Protein AF-X0ZI88-F1 (afdb_monomer)

Mean predicted aligned error: 4.47 Å

InterPro domains:
  IPR000999 Ribonuclease III domain [PF14622] (20-104)
  IPR000999 Ribonuclease III domain [PS00517] (44-52)
  IPR000999 Ribonuclease III domain [PS50142] (6-105)
  IPR000999 Ribonuclease III domain [SM00535] (21-105)
  IPR000999 Ribonuclease III domain [cd00593] (21-105)
  IPR036389 Ribonuclease III, endonuclease domain superfamily [G3DSA:1.10.1520.10] (4-105)
  IPR036389 Ribonuclease III, endonuclease domain superfamily [SSF69065] (13-105)

Nearest PDB structures (foldseek):
  7r97-assembly1_B  TM=9.206E-01  e=1.206E-06  Escherichia coli K-12
  5t16-assembly2_I  TM=9.038E-01  e=1.220E-03  Saccharomyces cerevisiae S288C
  3rv1-assembly1_B  TM=7.453E-01  e=1.022E-03  Vanderwaltozyma polyspora DSM 70294
  3rv0-assembly1_A  TM=8.014E-01  e=5.678E-03  Vanderwaltozyma polyspora DSM 70294
  3rv1-assembly1_A  TM=8.301E-01  e=1.026E-02  Vanderwaltozyma polyspora DSM 70294

Structure (mmCIF, N/CA/C/O backbone):
data_AF-X0ZI88-F1
#
_entry.id   AF-X0ZI88-F1
#
loop_
_atom_site.group_PDB
_atom_site.id
_atom_site.type_symbol
_atom_site.label_atom_id
_atom_site.label_alt_id
_atom_site.label_comp_id
_atom_site.label_asym_id
_atom_site.label_entity_id
_atom_site.label_seq_id
_atom_site.pdbx_PDB_ins_code
_atom_site.Cartn_x
_atom_site.Cartn_y
_atom_site.Cartn_z
_atom_site.occupancy
_atom_site.B_iso_or_equiv
_atom_site.auth_seq_id
_atom_site.auth_comp_id
_atom_site.auth_asym_id
_atom_site.auth_atom_id
_atom_site.pdbx_PDB_model_num
ATOM 1 N N . MET A 1 1 ? 13.278 -8.369 -16.626 1.00 64.81 1 MET A N 1
ATOM 2 C CA . MET A 1 1 ? 11.821 -8.602 -16.458 1.00 64.81 1 MET A CA 1
ATOM 3 C C . MET A 1 1 ? 11.051 -7.906 -17.581 1.00 64.81 1 MET A C 1
ATOM 5 O O . MET A 1 1 ? 11.467 -6.826 -17.972 1.00 64.81 1 MET A O 1
ATOM 9 N N . ASN A 1 2 ? 9.992 -8.508 -18.140 1.00 80.12 2 ASN A N 1
ATOM 10 C CA . ASN A 1 2 ? 9.282 -7.967 -19.315 1.00 80.12 2 ASN A CA 1
ATOM 11 C C . ASN A 1 2 ? 8.065 -7.109 -18.901 1.00 80.12 2 ASN A C 1
ATOM 13 O O . ASN A 1 2 ? 7.226 -7.560 -18.124 1.00 80.12 2 ASN A O 1
ATOM 17 N N . THR A 1 3 ? 7.927 -5.907 -19.468 1.00 84.56 3 THR A N 1
ATOM 18 C CA . THR A 1 3 ? 6.761 -5.008 -19.342 1.00 84.56 3 THR A CA 1
ATOM 19 C C . THR A 1 3 ? 5.416 -5.708 -19.561 1.00 84.56 3 THR A C 1
ATOM 21 O O . THR A 1 3 ? 4.421 -5.374 -18.917 1.00 84.56 3 THR A O 1
ATOM 24 N N . GLU A 1 4 ? 5.364 -6.700 -20.447 1.00 89.56 4 GLU A N 1
ATOM 25 C CA . GLU A 1 4 ? 4.151 -7.478 -20.706 1.00 89.56 4 GLU A CA 1
ATOM 26 C C . GLU A 1 4 ? 3.677 -8.270 -19.476 1.00 89.56 4 GLU A C 1
ATOM 28 O O . GLU A 1 4 ? 2.480 -8.307 -19.188 1.00 89.56 4 GLU A O 1
ATOM 33 N N . GLN A 1 5 ? 4.611 -8.822 -18.695 1.00 91.62 5 GLN A N 1
ATOM 34 C CA . GLN A 1 5 ? 4.314 -9.557 -17.464 1.00 91.62 5 GLN A CA 1
ATOM 35 C C . GLN A 1 5 ? 3.677 -8.642 -16.410 1.00 91.62 5 GLN A C 1
ATOM 37 O O . GLN A 1 5 ? 2.675 -9.009 -15.802 1.00 91.62 5 GLN A O 1
ATOM 42 N N . ILE A 1 6 ? 4.211 -7.427 -16.247 1.00 94.56 6 ILE A N 1
ATOM 43 C CA . ILE A 1 6 ? 3.679 -6.401 -15.336 1.00 94.56 6 ILE A CA 1
ATOM 44 C C . ILE A 1 6 ? 2.248 -6.007 -15.725 1.00 94.56 6 ILE A C 1
ATOM 46 O O . ILE A 1 6 ? 1.365 -5.900 -14.874 1.00 94.56 6 ILE A O 1
ATOM 50 N N . ILE A 1 7 ? 2.001 -5.804 -17.021 1.00 93.62 7 ILE A N 1
ATOM 51 C CA . ILE A 1 7 ? 0.675 -5.421 -17.521 1.00 93.62 7 ILE A CA 1
ATOM 52 C C . ILE A 1 7 ? -0.336 -6.550 -17.312 1.00 93.62 7 ILE A C 1
ATOM 54 O O . ILE A 1 7 ? -1.479 -6.276 -16.946 1.00 93.62 7 ILE A O 1
ATOM 58 N N . ASN A 1 8 ? 0.058 -7.801 -17.554 1.00 94.19 8 ASN A N 1
ATOM 59 C CA . ASN A 1 8 ? -0.824 -8.948 -17.355 1.00 94.19 8 ASN A CA 1
ATOM 60 C C . ASN A 1 8 ? -1.140 -9.153 -15.872 1.00 94.19 8 ASN A C 1
ATOM 62 O O . ASN A 1 8 ? -2.315 -9.235 -15.529 1.00 94.19 8 ASN A O 1
ATOM 66 N N . TRP A 1 9 ? -0.137 -9.067 -14.992 1.00 96.12 9 TRP A N 1
ATOM 67 C CA . TRP A 1 9 ? -0.361 -9.071 -13.546 1.00 96.12 9 TRP A CA 1
ATOM 68 C C . TRP A 1 9 ? -1.359 -7.988 -13.117 1.00 96.12 9 TRP A C 1
ATOM 70 O O . TRP A 1 9 ? -2.321 -8.281 -12.414 1.00 96.12 9 TRP A O 1
ATOM 80 N N . ALA A 1 10 ? -1.203 -6.747 -13.591 1.00 96.06 10 ALA A N 1
ATOM 81 C CA . ALA A 1 10 ? -2.130 -5.672 -13.241 1.00 96.06 10 ALA A CA 1
ATOM 82 C C . ALA A 1 10 ? -3.569 -5.966 -13.701 1.00 96.06 10 ALA A C 1
ATOM 84 O O . ALA A 1 10 ? -4.516 -5.681 -12.968 1.00 96.06 10 ALA A O 1
ATOM 85 N N . LYS A 1 11 ? -3.751 -6.577 -14.879 1.00 94.69 11 LYS A N 1
ATOM 86 C CA . LYS A 1 11 ? -5.075 -7.009 -15.355 1.00 94.69 11 LYS A CA 1
ATOM 87 C C . LYS A 1 11 ? -5.670 -8.114 -14.485 1.00 94.69 11 LYS A C 1
ATOM 89 O O . LYS A 1 11 ? -6.864 -8.047 -14.197 1.00 94.69 11 LYS A O 1
ATOM 94 N N . ASP A 1 12 ? -4.864 -9.075 -14.041 1.00 95.56 12 ASP A N 1
ATOM 95 C CA . ASP A 1 12 ? -5.304 -10.151 -13.143 1.00 95.56 12 ASP A CA 1
ATOM 96 C C . ASP A 1 12 ? -5.760 -9.586 -11.787 1.00 95.56 12 ASP A C 1
ATOM 98 O O . ASP A 1 12 ? -6.775 -10.013 -11.236 1.00 95.56 12 ASP A O 1
ATOM 102 N N . GLN A 1 13 ? -5.097 -8.522 -11.316 1.00 95.06 13 GLN A N 1
ATOM 103 C CA . GLN A 1 13 ? -5.517 -7.725 -10.155 1.00 95.06 13 GLN A CA 1
ATOM 104 C C . GLN A 1 13 ? -6.701 -6.780 -10.441 1.00 95.06 13 GLN A C 1
ATOM 106 O O . GLN A 1 13 ? -7.106 -6.005 -9.574 1.00 95.06 13 GLN A O 1
ATOM 111 N N . LYS A 1 14 ? -7.279 -6.819 -11.650 1.00 96.06 14 LYS A N 1
ATOM 112 C CA . LYS A 1 14 ? -8.368 -5.939 -12.120 1.00 96.06 14 LYS A CA 1
ATOM 113 C C . LYS A 1 14 ? -8.016 -4.447 -12.074 1.00 96.06 14 LYS A C 1
ATOM 115 O O . LYS A 1 14 ? -8.898 -3.596 -11.954 1.00 96.06 14 LYS A O 1
ATOM 120 N N . LEU A 1 15 ? -6.734 -4.117 -12.198 1.00 94.81 15 LEU A N 1
ATOM 121 C CA . LEU A 1 15 ? -6.236 -2.749 -12.237 1.00 94.81 15 LEU A CA 1
ATOM 122 C C . LEU A 1 15 ? -6.138 -2.256 -13.682 1.00 94.81 15 LEU A C 1
ATOM 124 O O . LEU A 1 15 ? -5.595 -2.922 -14.564 1.00 94.81 15 LEU A O 1
ATOM 128 N N . VAL A 1 16 ? -6.626 -1.038 -13.917 1.00 92.50 16 VAL A N 1
ATOM 129 C CA . VAL A 1 16 ? -6.554 -0.371 -15.221 1.00 92.50 16 VAL A CA 1
ATOM 130 C C . VAL A 1 16 ? -5.808 0.945 -15.068 1.00 92.50 16 VAL A C 1
ATOM 132 O O . VAL A 1 16 ? -6.267 1.867 -14.396 1.00 92.50 16 VAL A O 1
ATOM 135 N N . PHE A 1 17 ? -4.663 1.051 -15.737 1.00 93.19 17 PHE A N 1
ATOM 136 C CA . PHE A 1 17 ? -3.845 2.258 -15.747 1.00 93.19 17 PH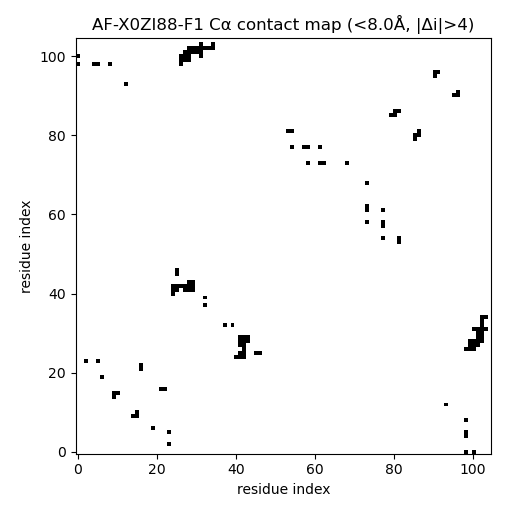E A CA 1
ATOM 137 C C . PHE A 1 17 ? -4.044 3.026 -17.051 1.00 93.19 17 PHE A C 1
ATOM 139 O O . PHE A 1 17 ? -3.844 2.485 -18.137 1.00 93.19 17 PHE A O 1
ATOM 146 N N . LYS A 1 18 ? -4.377 4.320 -16.947 1.00 93.50 18 LYS A N 1
ATOM 147 C CA . LYS A 1 18 ? -4.421 5.226 -18.111 1.00 93.50 18 LYS A CA 1
ATOM 148 C C . LYS A 1 18 ? -3.037 5.421 -18.740 1.00 93.50 18 LYS A C 1
ATOM 150 O O . LYS A 1 18 ? -2.931 5.584 -19.948 1.00 93.50 18 LYS A O 1
ATOM 155 N N . LYS A 1 19 ? -1.999 5.427 -17.901 1.00 94.38 19 LYS A N 1
ATOM 156 C CA . LYS A 1 19 ? -0.588 5.584 -18.267 1.00 94.38 19 LYS A CA 1
ATOM 157 C C . LYS A 1 19 ? 0.194 4.420 -17.670 1.00 94.38 19 LYS A C 1
ATOM 159 O O . LYS A 1 19 ? 0.255 4.298 -16.445 1.00 94.38 19 LYS A O 1
ATOM 164 N N . LYS A 1 20 ? 0.736 3.545 -18.518 1.00 92.31 20 LYS A N 1
ATOM 165 C CA . LYS A 1 20 ? 1.451 2.324 -18.095 1.00 92.31 20 LYS A CA 1
ATOM 166 C C . LYS A 1 20 ? 2.763 2.655 -17.385 1.00 92.31 20 LYS A C 1
ATOM 168 O O . LYS A 1 20 ? 3.209 1.901 -16.532 1.00 92.31 20 LYS A O 1
ATOM 173 N N . GLU A 1 21 ? 3.332 3.812 -17.691 1.00 91.81 21 GLU A N 1
ATOM 174 C CA . GLU A 1 21 ? 4.566 4.336 -17.114 1.00 91.81 21 GLU A CA 1
ATOM 175 C C . GLU A 1 21 ? 4.426 4.538 -15.601 1.00 91.81 21 GLU A C 1
ATOM 177 O O . GLU A 1 21 ? 5.372 4.301 -14.860 1.00 91.81 21 GLU A O 1
ATOM 182 N N . ILE A 1 22 ? 3.226 4.903 -15.125 1.00 93.75 22 ILE A N 1
ATOM 183 C CA . ILE A 1 22 ? 2.943 5.040 -13.688 1.00 93.75 22 ILE A CA 1
ATOM 184 C C . ILE A 1 22 ? 3.018 3.679 -12.991 1.00 93.75 22 ILE A C 1
ATOM 186 O O . ILE A 1 22 ? 3.579 3.589 -11.904 1.00 93.75 22 ILE A O 1
ATOM 190 N N . LEU A 1 23 ? 2.472 2.628 -13.614 1.00 95.06 23 LEU A N 1
ATOM 191 C CA . LEU A 1 23 ? 2.538 1.267 -13.079 1.00 95.06 23 LEU A CA 1
ATOM 192 C C . LEU A 1 23 ? 3.985 0.775 -13.021 1.00 95.06 23 LEU A C 1
ATOM 194 O O . LEU A 1 23 ? 4.401 0.260 -11.991 1.00 95.06 23 LEU A O 1
ATOM 198 N N . ILE A 1 24 ? 4.755 0.967 -14.097 1.00 93.00 24 ILE A N 1
ATOM 199 C CA . ILE A 1 24 ? 6.170 0.579 -14.110 1.00 93.00 24 ILE A CA 1
ATOM 200 C C . ILE A 1 24 ? 6.931 1.330 -13.020 1.00 93.00 24 ILE A C 1
ATOM 202 O O . ILE A 1 24 ? 7.566 0.693 -12.191 1.00 93.00 24 ILE A O 1
ATOM 206 N N . LYS A 1 25 ? 6.788 2.658 -12.945 1.00 93.00 25 LYS A N 1
ATOM 207 C CA . LYS A 1 25 ? 7.423 3.475 -11.905 1.00 93.00 25 LYS A CA 1
ATOM 208 C C . LYS A 1 25 ? 7.072 3.005 -10.491 1.00 93.00 25 LYS A C 1
ATOM 210 O O . LYS A 1 25 ? 7.953 2.934 -9.646 1.00 93.00 25 LYS A O 1
ATOM 215 N N . ALA A 1 26 ? 5.810 2.662 -10.230 1.00 95.12 26 ALA A N 1
ATOM 216 C CA . ALA A 1 26 ? 5.374 2.158 -8.925 1.00 95.12 26 ALA A CA 1
ATOM 217 C C . ALA A 1 26 ? 6.025 0.817 -8.542 1.00 95.12 26 ALA A C 1
ATOM 219 O O . ALA A 1 26 ? 6.145 0.518 -7.356 1.00 95.12 26 ALA A O 1
ATOM 220 N N . LEU A 1 27 ? 6.443 0.023 -9.532 1.00 94.88 27 LEU A N 1
ATOM 221 C CA . LEU A 1 27 ? 7.084 -1.279 -9.349 1.00 94.88 27 LEU A CA 1
ATOM 222 C C . LEU A 1 27 ? 8.617 -1.217 -9.422 1.00 94.88 27 LEU A C 1
ATOM 224 O O . LEU A 1 27 ? 9.264 -2.229 -9.162 1.00 94.88 27 LEU A O 1
ATOM 228 N N . THR A 1 28 ? 9.206 -0.063 -9.748 1.00 92.62 28 THR A N 1
ATOM 229 C CA . THR A 1 28 ? 10.661 0.125 -9.813 1.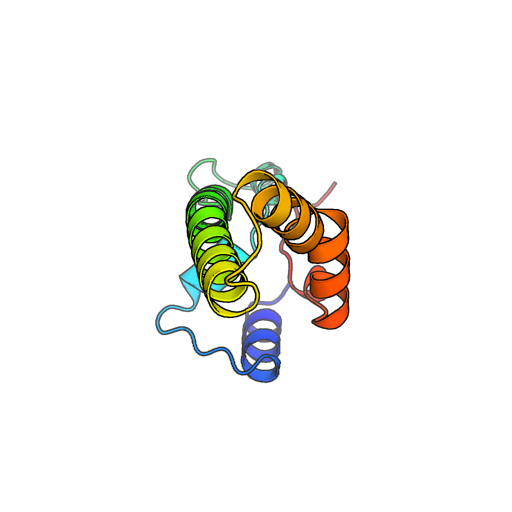00 92.62 28 THR A CA 1
ATOM 230 C C . THR A 1 28 ? 11.227 0.524 -8.461 1.00 92.62 28 THR A C 1
ATOM 232 O O . THR A 1 28 ? 11.070 1.662 -8.016 1.00 92.62 28 THR A O 1
ATOM 235 N N . HIS A 1 29 ? 11.931 -0.406 -7.821 1.00 92.38 29 HIS A N 1
ATOM 236 C CA . HIS A 1 29 ? 12.636 -0.149 -6.574 1.00 92.38 29 HIS A CA 1
ATOM 237 C C . HIS A 1 29 ? 13.934 0.627 -6.822 1.00 92.38 29 HIS A C 1
ATOM 239 O O . HIS A 1 29 ? 14.611 0.437 -7.833 1.00 92.38 29 HIS A O 1
ATOM 245 N N . ARG A 1 30 ? 14.346 1.440 -5.847 1.00 88.81 30 ARG A N 1
ATOM 246 C CA . ARG A 1 30 ? 15.576 2.244 -5.913 1.00 88.81 30 ARG A CA 1
ATOM 247 C C . ARG A 1 30 ? 16.867 1.461 -6.150 1.00 88.81 30 ARG A C 1
ATOM 249 O O . ARG A 1 30 ? 17.814 2.023 -6.680 1.00 88.81 30 ARG A O 1
ATOM 256 N N . SER A 1 31 ? 16.914 0.173 -5.804 1.00 88.38 31 SER A N 1
ATOM 257 C CA . SER A 1 31 ? 18.079 -0.680 -6.101 1.00 88.38 31 SER A CA 1
ATOM 258 C C . SER A 1 31 ? 18.343 -0.813 -7.601 1.00 88.38 31 SER A C 1
ATOM 260 O O . SER A 1 31 ? 19.475 -1.053 -7.986 1.00 88.38 31 SER A O 1
ATOM 262 N N . TYR A 1 32 ? 17.318 -0.646 -8.444 1.00 85.38 32 TYR A N 1
ATOM 263 C CA . TYR A 1 32 ? 17.461 -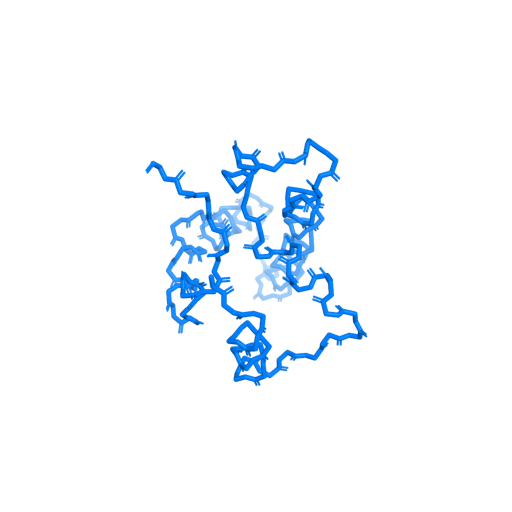0.700 -9.901 1.00 85.38 32 TYR A CA 1
ATOM 264 C C . TYR A 1 32 ? 18.293 0.463 -10.464 1.00 85.38 32 TYR A C 1
ATOM 266 O O . TYR A 1 32 ? 18.815 0.375 -11.568 1.00 85.38 32 TYR A O 1
ATOM 274 N N . LEU A 1 33 ? 18.457 1.546 -9.695 1.00 76.06 33 LEU A N 1
ATOM 275 C CA . LEU A 1 33 ? 19.274 2.693 -10.091 1.00 76.06 33 LEU A CA 1
ATOM 276 C C . LEU A 1 33 ? 20.777 2.426 -10.034 1.00 76.06 33 LEU A C 1
ATOM 278 O O . LEU A 1 33 ? 21.537 3.235 -10.551 1.00 76.06 33 LEU A O 1
ATOM 282 N N . HIS A 1 34 ? 21.228 1.326 -9.419 1.00 63.56 34 HIS A N 1
ATOM 283 C CA . HIS A 1 34 ? 22.657 1.010 -9.417 1.00 63.56 34 HIS A CA 1
ATOM 284 C C . HIS A 1 34 ? 23.195 0.758 -10.840 1.00 63.56 34 HIS A C 1
ATOM 286 O O . HIS A 1 34 ? 24.375 0.982 -11.093 1.00 63.56 34 HIS A O 1
ATOM 292 N N . ASP A 1 35 ? 22.304 0.401 -11.774 1.00 55.53 35 ASP A N 1
ATOM 293 C CA . ASP A 1 35 ? 22.628 0.023 -13.150 1.00 55.53 35 ASP A CA 1
ATOM 294 C C . ASP A 1 35 ? 22.281 1.108 -14.205 1.00 55.53 35 ASP A C 1
ATOM 296 O O . ASP A 1 35 ? 22.476 0.875 -15.401 1.00 55.53 35 ASP A O 1
ATOM 300 N N . ILE A 1 36 ? 21.727 2.278 -13.822 1.00 62.06 36 ILE A N 1
ATOM 301 C CA . ILE A 1 36 ? 21.122 3.264 -14.760 1.00 62.06 36 ILE A CA 1
ATOM 302 C C . ILE A 1 36 ? 21.329 4.726 -14.301 1.00 62.06 36 ILE A C 1
ATOM 304 O O . ILE A 1 36 ? 21.621 4.996 -13.144 1.00 62.06 36 ILE A O 1
ATOM 308 N N . ASP A 1 37 ? 21.146 5.675 -15.228 1.00 66.12 37 ASP A N 1
ATOM 309 C CA . ASP A 1 37 ? 21.048 7.131 -15.018 1.00 66.12 37 ASP A CA 1
ATOM 310 C C . ASP A 1 37 ? 20.255 7.520 -13.749 1.00 66.12 37 ASP A C 1
ATOM 312 O O . ASP A 1 37 ? 19.098 7.114 -13.580 1.00 66.12 37 ASP A O 1
ATOM 316 N N . GLU A 1 38 ? 20.859 8.373 -12.910 1.00 62.97 38 GLU A N 1
ATOM 317 C CA . GLU A 1 38 ? 20.288 8.952 -11.681 1.00 62.97 38 GLU A CA 1
ATOM 318 C C . GLU A 1 38 ? 18.957 9.688 -11.917 1.00 62.97 38 GLU A C 1
ATOM 320 O O . GLU A 1 38 ? 18.176 9.878 -10.985 1.00 62.97 38 GLU A O 1
ATOM 325 N N . ASN A 1 39 ? 18.661 10.076 -13.162 1.00 66.81 39 ASN A N 1
ATOM 326 C CA . ASN A 1 39 ? 17.390 10.701 -13.533 1.00 66.81 39 ASN A CA 1
ATOM 327 C C . ASN A 1 39 ? 16.212 9.714 -13.652 1.00 66.81 39 ASN A C 1
ATOM 329 O O . ASN A 1 39 ? 15.075 10.140 -13.882 1.00 66.81 39 ASN A O 1
ATOM 333 N N . THR A 1 40 ? 16.447 8.405 -13.519 1.00 69.88 40 THR A N 1
ATOM 334 C CA . THR A 1 40 ? 15.377 7.401 -13.561 1.00 69.88 40 THR A CA 1
ATOM 335 C C . THR A 1 40 ? 14.510 7.517 -12.307 1.00 69.88 40 THR A C 1
ATOM 337 O O . THR A 1 40 ? 14.963 7.309 -11.185 1.00 69.88 40 THR A O 1
ATOM 340 N N . GLU A 1 41 ? 13.227 7.845 -12.475 1.00 77.94 41 GLU A N 1
ATOM 341 C CA . GLU A 1 41 ? 12.332 7.978 -11.327 1.00 77.94 41 GLU A CA 1
ATOM 342 C C . GLU A 1 41 ? 11.926 6.604 -10.759 1.00 77.94 41 GLU A C 1
ATOM 344 O O . GLU A 1 41 ? 11.367 5.762 -11.463 1.00 77.94 41 GLU A O 1
ATOM 349 N N . THR A 1 42 ? 12.142 6.413 -9.459 1.00 90.12 42 THR A N 1
ATOM 350 C CA . THR A 1 42 ? 11.769 5.214 -8.690 1.00 90.12 42 THR A CA 1
ATOM 351 C C . THR A 1 42 ? 10.353 5.323 -8.126 1.00 90.12 42 THR A C 1
ATOM 353 O O . THR A 1 42 ? 9.651 6.337 -8.274 1.00 90.12 42 THR A O 1
ATOM 356 N N . ASN A 1 43 ? 9.930 4.272 -7.431 1.00 95.00 43 ASN A N 1
ATOM 357 C CA . ASN A 1 43 ? 8.677 4.243 -6.697 1.00 95.00 43 ASN A CA 1
ATOM 358 C C . ASN A 1 43 ? 8.623 5.223 -5.507 1.00 95.00 43 ASN A C 1
ATOM 360 O O . ASN A 1 43 ? 7.518 5.551 -5.094 1.00 95.00 43 ASN A O 1
ATOM 364 N N . GLU A 1 44 ? 9.741 5.763 -5.005 1.00 93.56 44 GLU A N 1
ATOM 365 C CA . GLU A 1 44 ? 9.813 6.512 -3.730 1.00 93.56 44 GLU A CA 1
ATOM 366 C C . GLU A 1 44 ? 8.824 7.694 -3.643 1.00 93.56 44 GLU A C 1
ATOM 368 O O . GLU A 1 44 ? 8.147 7.898 -2.635 1.00 93.56 44 GLU A O 1
ATOM 373 N N . ARG A 1 45 ? 8.656 8.471 -4.725 1.00 94.69 45 ARG A N 1
ATOM 374 C CA . ARG A 1 45 ? 7.670 9.575 -4.743 1.00 94.69 45 ARG A CA 1
ATOM 375 C C . ARG A 1 45 ? 6.222 9.081 -4.756 1.00 94.69 45 ARG A C 1
ATOM 377 O O . ARG A 1 45 ? 5.339 9.759 -4.231 1.00 94.69 45 ARG A O 1
ATOM 384 N N . LEU A 1 46 ? 5.967 7.948 -5.413 1.00 96.19 46 LEU A N 1
ATOM 385 C CA . LEU A 1 46 ? 4.642 7.327 -5.448 1.00 96.19 46 LEU A CA 1
ATOM 386 C C . LEU A 1 46 ? 4.325 6.633 -4.124 1.00 96.19 46 LEU A C 1
ATOM 388 O O . LEU A 1 46 ? 3.179 6.692 -3.698 1.00 96.19 46 LEU A O 1
ATOM 392 N N . GLU A 1 47 ? 5.321 6.044 -3.467 1.00 96.31 47 GLU A N 1
ATOM 393 C CA . GLU A 1 47 ? 5.236 5.478 -2.120 1.00 96.31 47 GLU A CA 1
ATOM 394 C C . GLU A 1 47 ? 4.838 6.557 -1.111 1.00 96.31 47 GLU A C 1
ATOM 396 O O . GLU A 1 47 ? 3.815 6.420 -0.447 1.00 96.31 47 GLU A O 1
ATOM 401 N N . PHE A 1 48 ? 5.534 7.699 -1.103 1.00 96.12 48 PHE A N 1
ATOM 402 C CA . PHE A 1 48 ? 5.193 8.831 -0.234 1.00 96.12 48 PHE A CA 1
ATOM 403 C C . PHE A 1 48 ? 3.729 9.293 -0.384 1.00 96.12 48 PHE A C 1
ATOM 405 O O . PHE A 1 48 ? 3.032 9.565 0.599 1.00 96.12 48 PHE A O 1
ATOM 412 N N . LEU A 1 49 ? 3.231 9.364 -1.624 1.00 97.38 49 LEU A N 1
ATOM 413 C CA . LEU A 1 49 ? 1.824 9.671 -1.894 1.00 97.38 49 LEU A CA 1
ATOM 414 C C . LEU A 1 49 ? 0.896 8.523 -1.457 1.00 97.38 49 LEU A C 1
ATOM 416 O O . LEU A 1 49 ? -0.151 8.764 -0.850 1.00 97.38 49 LEU A O 1
ATOM 420 N N . GLY A 1 50 ? 1.271 7.286 -1.778 1.00 97.00 50 GLY A N 1
ATOM 421 C CA . GLY A 1 50 ? 0.517 6.067 -1.505 1.00 97.00 50 GLY A CA 1
ATOM 422 C C . G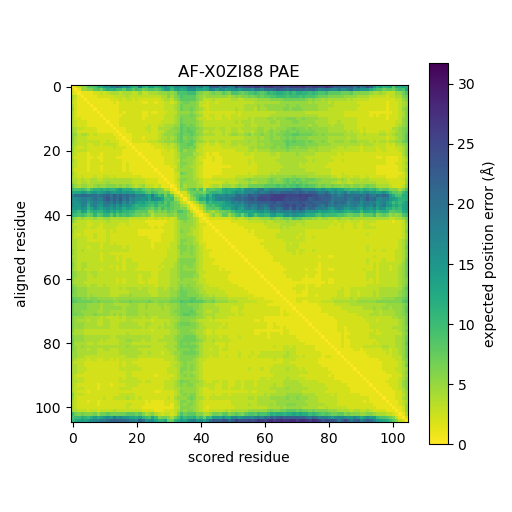LY A 1 50 ? 0.280 5.841 -0.016 1.00 97.00 50 GLY A C 1
ATOM 423 O O . GLY A 1 50 ? -0.842 5.514 0.368 1.00 97.00 50 GLY A O 1
ATOM 424 N N . ASP A 1 51 ? 1.268 6.128 0.827 1.00 96.25 51 ASP A N 1
ATOM 425 C CA . ASP A 1 51 ? 1.165 6.026 2.286 1.00 96.25 51 ASP A CA 1
ATOM 426 C C . ASP A 1 51 ? 0.084 6.939 2.864 1.00 96.25 51 ASP A C 1
ATOM 428 O O . ASP A 1 51 ? -0.674 6.554 3.765 1.00 96.25 51 ASP A O 1
ATOM 432 N N . SER A 1 52 ? -0.034 8.148 2.313 1.00 96.94 52 SER A N 1
ATOM 433 C CA . SER A 1 52 ? -1.072 9.102 2.707 1.00 96.94 52 SER A CA 1
ATOM 434 C C . SER A 1 52 ? -2.460 8.632 2.260 1.00 96.94 52 SER A C 1
ATOM 436 O O . SER A 1 52 ? -3.416 8.699 3.037 1.00 96.94 52 SER A O 1
ATOM 438 N N . VAL A 1 53 ? -2.577 8.094 1.041 1.00 97.69 53 VAL A N 1
ATOM 439 C CA . VAL A 1 53 ? -3.835 7.539 0.506 1.00 97.69 53 VAL A CA 1
ATOM 440 C C . VAL A 1 53 ? -4.287 6.310 1.300 1.00 97.69 53 VAL A C 1
ATOM 442 O O . VAL A 1 53 ? -5.453 6.227 1.701 1.00 97.69 53 VAL A O 1
ATOM 445 N N . LEU A 1 54 ? -3.374 5.376 1.573 1.00 96.69 54 LEU A N 1
ATOM 446 C CA . LEU A 1 54 ? -3.638 4.185 2.377 1.00 96.69 54 LEU A CA 1
ATOM 447 C C . LEU A 1 54 ? -4.044 4.582 3.799 1.00 96.69 54 LEU A C 1
ATOM 449 O O . LEU A 1 54 ? -5.059 4.105 4.310 1.00 96.69 54 LEU A O 1
ATOM 453 N N . SER A 1 55 ? -3.310 5.517 4.410 1.00 95.62 55 SER A N 1
ATOM 454 C CA . SER A 1 55 ? -3.628 6.047 5.737 1.00 95.62 55 SER A CA 1
ATOM 455 C C . SER A 1 55 ? -5.031 6.635 5.800 1.00 95.62 55 SER A C 1
ATOM 457 O O . SER A 1 55 ? -5.791 6.271 6.697 1.00 95.62 55 SER A O 1
ATOM 459 N N . LEU A 1 56 ? -5.391 7.516 4.862 1.00 97.19 56 LEU A N 1
ATOM 460 C CA . LEU A 1 56 ? -6.716 8.133 4.825 1.00 97.19 56 LEU A CA 1
ATOM 461 C C . LEU A 1 56 ? -7.810 7.077 4.658 1.00 97.19 56 LEU A C 1
ATOM 463 O O . LEU A 1 56 ? -8.819 7.129 5.359 1.00 97.19 56 LEU A O 1
ATOM 467 N N . THR A 1 57 ? -7.601 6.107 3.769 1.00 97.75 57 THR A N 1
ATOM 468 C CA . THR A 1 57 ? -8.571 5.038 3.497 1.00 97.75 57 THR A CA 1
ATOM 469 C C . THR A 1 57 ? -8.835 4.203 4.751 1.00 97.75 57 THR A C 1
ATOM 471 O O . THR A 1 57 ? -9.989 4.018 5.144 1.00 97.75 57 THR A O 1
ATOM 474 N N . ILE A 1 58 ? -7.773 3.754 5.427 1.00 97.19 58 ILE A N 1
ATOM 475 C CA . ILE A 1 58 ? -7.881 2.946 6.647 1.00 97.19 58 ILE A CA 1
ATOM 476 C C . ILE A 1 58 ? -8.493 3.754 7.789 1.00 97.19 58 ILE A C 1
ATOM 478 O O . ILE A 1 58 ? -9.418 3.273 8.436 1.00 97.19 58 ILE A O 1
ATOM 482 N N . ILE A 1 59 ? -8.042 4.989 8.022 1.00 96.81 59 ILE A N 1
ATOM 483 C CA . ILE A 1 59 ? -8.604 5.845 9.076 1.00 96.81 59 ILE A CA 1
ATOM 484 C C . ILE A 1 59 ? -10.094 6.103 8.827 1.00 96.81 59 ILE A C 1
ATOM 486 O O . ILE A 1 59 ? -10.892 5.950 9.748 1.00 96.81 59 ILE A O 1
ATOM 490 N N . SER A 1 60 ? -10.484 6.428 7.590 1.00 97.75 60 SER A N 1
ATOM 491 C CA . SER A 1 60 ? -11.889 6.670 7.231 1.00 97.75 60 SER A CA 1
ATOM 492 C C . SER A 1 60 ? -12.760 5.441 7.493 1.00 97.75 60 SER A C 1
ATOM 494 O O . SER A 1 60 ? -13.859 5.567 8.034 1.00 97.75 60 SER A O 1
ATOM 496 N N . TYR A 1 61 ? -12.257 4.248 7.158 1.00 98.12 61 TYR A N 1
ATOM 497 C CA . TYR A 1 61 ? -12.936 2.992 7.464 1.00 98.12 61 TYR A CA 1
ATOM 498 C C . TYR A 1 61 ? -13.048 2.761 8.975 1.00 98.12 61 TYR A C 1
ATOM 500 O O . TYR A 1 61 ? -14.136 2.476 9.470 1.00 98.12 61 TYR A O 1
ATOM 508 N N . L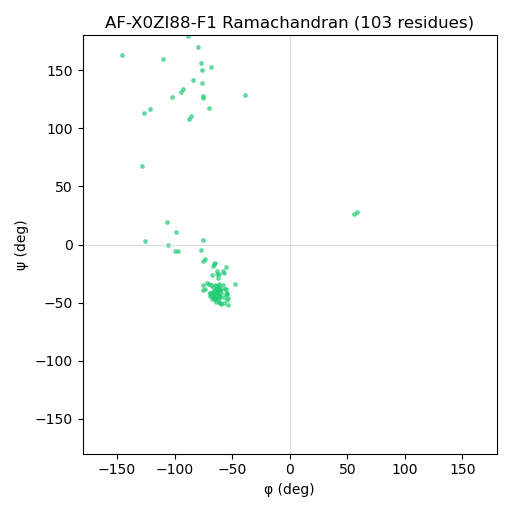EU A 1 62 ? -11.950 2.906 9.723 1.00 98.19 62 LEU A N 1
ATOM 509 C CA . LEU A 1 62 ? -11.922 2.664 11.166 1.00 98.19 62 LEU A CA 1
ATOM 510 C C . LEU A 1 62 ? -12.837 3.626 11.933 1.00 98.19 62 LEU A C 1
ATOM 512 O O . LEU A 1 62 ? -13.548 3.181 12.832 1.00 98.19 62 LEU A O 1
ATOM 516 N N . TYR A 1 63 ? -12.862 4.903 11.544 1.00 97.44 63 TYR A N 1
ATOM 517 C CA . TYR A 1 63 ? -13.735 5.924 12.126 1.00 97.44 63 TYR A CA 1
ATOM 518 C C . TYR A 1 63 ? -15.216 5.531 12.026 1.00 97.44 63 TYR A C 1
ATOM 520 O O . TYR A 1 63 ? -15.952 5.613 13.005 1.00 97.44 63 TYR A O 1
ATOM 528 N N . GLN A 1 64 ? -15.646 5.037 10.860 1.00 98.06 64 GLN A N 1
ATOM 529 C CA . GLN A 1 64 ? -17.028 4.591 10.649 1.00 98.06 64 GLN A CA 1
ATOM 530 C C . GLN A 1 64 ? -17.316 3.238 11.312 1.00 98.06 64 GLN A C 1
ATOM 532 O O . GLN A 1 64 ? -18.393 3.026 11.866 1.00 98.06 64 GLN A O 1
ATOM 537 N N . LYS A 1 65 ? -16.358 2.307 11.254 1.00 98.31 65 LYS A N 1
ATOM 538 C C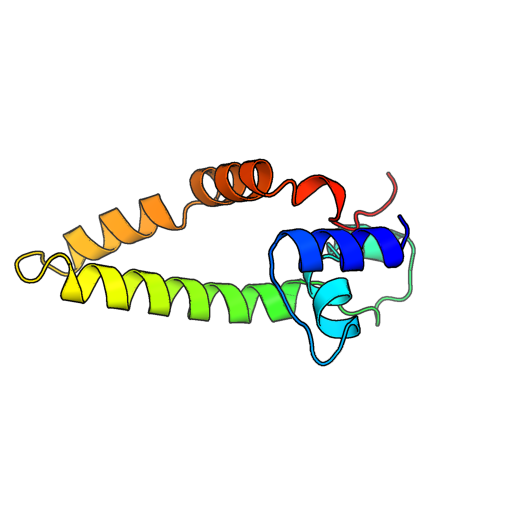A . LYS A 1 65 ? -16.494 0.940 11.776 1.00 98.31 65 LYS A CA 1
ATOM 539 C C . LYS A 1 65 ? -16.568 0.905 13.304 1.00 98.31 65 LYS A C 1
ATOM 541 O O . LYS A 1 65 ? -17.249 0.044 13.856 1.00 98.31 65 LYS A O 1
ATOM 546 N N . PHE A 1 66 ? -15.852 1.804 13.977 1.00 98.00 66 PHE A N 1
ATOM 547 C CA . PHE A 1 66 ? -15.678 1.800 15.428 1.00 98.00 66 PHE A CA 1
ATOM 548 C C . PHE A 1 66 ? -16.026 3.163 16.051 1.00 98.00 66 PHE A C 1
ATOM 550 O O . PHE A 1 66 ? -15.146 3.824 16.603 1.00 98.00 66 PHE A O 1
ATOM 557 N N . PRO A 1 67 ? -17.308 3.574 16.034 1.00 97.25 67 PRO A N 1
ATOM 558 C CA . PRO A 1 67 ? -17.726 4.918 16.449 1.00 97.25 67 PRO A CA 1
ATOM 559 C C . PRO A 1 67 ? -17.498 5.223 17.939 1.00 97.25 67 PRO A C 1
ATOM 561 O O . PRO A 1 67 ? -17.554 6.379 18.344 1.00 97.25 67 PRO A O 1
ATOM 564 N N . THR A 1 68 ? -17.260 4.205 18.771 1.00 98.06 68 THR A N 1
ATOM 565 C CA . THR A 1 68 ? -17.059 4.354 20.221 1.00 98.06 68 THR A CA 1
ATOM 566 C C . THR A 1 68 ? -15.590 4.331 20.643 1.00 98.06 68 THR A C 1
ATOM 568 O O . THR A 1 68 ? -15.308 4.483 21.829 1.00 98.06 68 THR A O 1
ATOM 571 N N . LYS A 1 69 ? -14.655 4.075 19.718 1.00 97.94 69 LYS A N 1
ATOM 572 C CA . LYS A 1 69 ? -13.221 4.010 20.025 1.00 97.94 69 LYS A CA 1
ATOM 573 C C . LYS A 1 69 ? -12.603 5.399 20.016 1.00 97.94 69 LYS A C 1
ATOM 575 O O . LYS A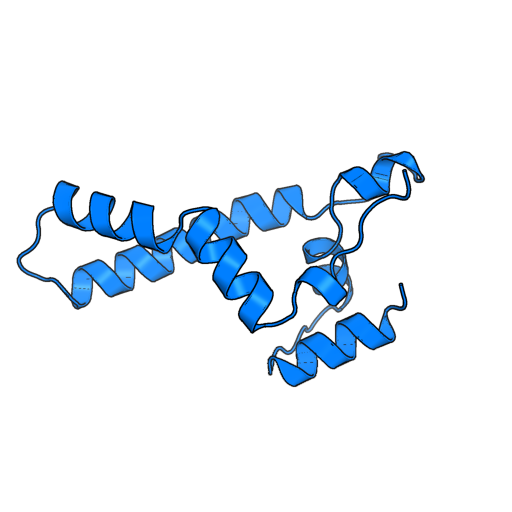 1 69 ? -12.926 6.219 19.161 1.00 97.94 69 LYS A O 1
ATOM 580 N N . ASN A 1 70 ? -11.685 5.644 20.944 1.00 98.06 70 ASN A N 1
ATOM 581 C CA . ASN A 1 70 ? -10.926 6.892 20.960 1.00 98.06 70 ASN A CA 1
ATOM 582 C C . ASN A 1 70 ? -9.774 6.878 19.936 1.00 98.06 70 ASN A C 1
ATOM 584 O O . ASN A 1 70 ? -9.426 5.841 19.370 1.00 98.06 70 ASN A O 1
ATOM 588 N N . GLU A 1 71 ? -9.155 8.041 19.727 1.00 97.12 71 GLU A N 1
ATOM 589 C CA . GLU A 1 71 ? -8.047 8.221 18.781 1.00 97.12 71 GLU A CA 1
ATOM 590 C C . GLU A 1 71 ? -6.895 7.230 19.006 1.00 97.12 71 GLU A C 1
ATOM 592 O O . GLU A 1 71 ? -6.430 6.611 18.052 1.00 97.12 71 GLU A O 1
ATOM 597 N N . GLY A 1 72 ? -6.463 7.024 20.254 1.00 97.94 72 GLY A N 1
ATOM 598 C CA . GLY A 1 72 ? -5.347 6.131 20.576 1.00 97.94 72 GLY A CA 1
ATOM 599 C C . GLY A 1 72 ? -5.640 4.667 20.239 1.00 97.94 72 GLY A C 1
ATOM 600 O O . GLY A 1 72 ? -4.781 3.956 19.714 1.00 97.94 72 GLY A O 1
ATOM 601 N N . GLU A 1 73 ? -6.870 4.211 20.478 1.00 98.25 73 GLU A N 1
ATOM 602 C CA . GLU A 1 73 ? -7.308 2.875 20.069 1.00 98.25 73 GLU A CA 1
ATOM 603 C C . GLU A 1 73 ? -7.339 2.726 18.544 1.00 98.25 73 GLU A C 1
ATOM 605 O O . GLU A 1 73 ? -6.861 1.720 18.015 1.00 98.25 73 GLU A O 1
ATOM 610 N N . LEU A 1 74 ? -7.883 3.719 17.833 1.00 98.12 74 LEU A N 1
ATOM 611 C CA . LEU A 1 74 ? -7.932 3.721 16.369 1.00 98.12 74 LEU A CA 1
ATOM 612 C C . LEU A 1 74 ? -6.521 3.757 15.770 1.00 98.12 74 LEU A C 1
ATOM 614 O O . LEU A 1 74 ? -6.243 3.017 14.826 1.00 98.12 74 LEU A O 1
ATOM 618 N N . ALA A 1 75 ? -5.612 4.543 16.351 1.00 97.19 75 ALA A N 1
ATOM 619 C CA . ALA A 1 75 ? -4.213 4.623 15.949 1.00 97.19 75 ALA A CA 1
ATOM 620 C C . ALA A 1 75 ? -3.490 3.280 16.126 1.00 97.19 75 ALA A C 1
ATOM 622 O O . ALA A 1 75 ? -2.781 2.852 15.217 1.00 97.19 75 ALA A O 1
ATOM 623 N N . LYS A 1 76 ? -3.727 2.570 17.239 1.00 97.81 76 LYS A N 1
ATOM 624 C CA . LYS A 1 76 ? -3.170 1.227 17.479 1.00 97.81 76 LYS A CA 1
ATOM 625 C C . LYS A 1 76 ? -3.691 0.188 16.483 1.00 97.81 76 LYS A C 1
ATOM 627 O O . LYS A 1 76 ? -2.949 -0.688 16.047 1.00 97.81 76 LYS A O 1
ATOM 632 N N . ILE A 1 77 ? -4.971 0.260 16.114 1.00 97.56 77 ILE A N 1
ATOM 633 C CA . ILE A 1 77 ? -5.528 -0.626 15.081 1.00 97.56 77 ILE A CA 1
ATOM 634 C C . ILE A 1 77 ? -4.912 -0.283 13.722 1.00 97.56 77 ILE A C 1
ATOM 636 O O . ILE A 1 77 ? -4.445 -1.181 13.023 1.00 97.56 77 ILE A O 1
ATOM 640 N N . LYS A 1 78 ? -4.855 1.009 13.369 1.00 96.88 78 LYS A N 1
ATOM 641 C CA . LYS A 1 78 ? -4.234 1.490 12.131 1.00 96.88 78 LYS A CA 1
ATOM 642 C C . LYS A 1 78 ? -2.801 0.978 12.012 1.00 96.88 78 LYS A C 1
ATOM 644 O O . LYS A 1 78 ? -2.485 0.385 10.989 1.00 96.88 78 LYS A O 1
ATOM 649 N N . SER A 1 79 ? -1.962 1.165 13.036 1.00 96.31 79 SER A N 1
ATOM 650 C CA . SER A 1 79 ? -0.542 0.788 12.987 1.00 96.31 79 SER A CA 1
ATOM 651 C C . SER A 1 79 ? -0.334 -0.694 12.689 1.00 96.31 79 SER A C 1
ATOM 653 O O . SER A 1 79 ? 0.598 -1.040 11.976 1.00 96.31 79 SER A O 1
ATOM 655 N N . ASN A 1 80 ? -1.218 -1.563 13.185 1.00 95.94 80 ASN A N 1
ATOM 656 C CA . ASN A 1 80 ? -1.159 -2.994 12.893 1.00 95.94 80 ASN A CA 1
ATOM 657 C C . ASN A 1 80 ? -1.614 -3.316 11.460 1.00 95.94 80 ASN A C 1
ATOM 659 O O . ASN A 1 80 ? -1.038 -4.188 10.816 1.00 95.94 80 ASN A O 1
ATOM 663 N N . LEU A 1 81 ? -2.638 -2.621 10.953 1.00 95.19 81 LEU A N 1
ATOM 664 C CA . LEU A 1 81 ? -3.175 -2.845 9.606 1.00 95.19 81 LEU A CA 1
ATOM 665 C C . LEU A 1 81 ? -2.240 -2.358 8.493 1.00 95.19 81 LEU A C 1
ATOM 667 O O . LEU A 1 81 ? -2.227 -2.954 7.422 1.00 95.19 81 LEU A O 1
ATOM 671 N N . VAL A 1 82 ? -1.480 -1.286 8.732 1.00 95.69 82 VAL A N 1
ATOM 672 C CA . VAL A 1 82 ? -0.538 -0.713 7.750 1.00 95.69 82 VAL A CA 1
ATOM 673 C C . VAL A 1 82 ? 0.924 -1.001 8.097 1.00 95.69 82 VAL A C 1
ATOM 675 O O . VAL A 1 82 ? 1.819 -0.303 7.630 1.00 95.69 82 VAL A O 1
ATOM 678 N N . SER A 1 83 ? 1.185 -2.005 8.939 1.00 96.69 83 SER A N 1
ATOM 679 C CA . SER A 1 83 ? 2.553 -2.410 9.262 1.00 96.69 83 SER A CA 1
ATOM 680 C C . SER A 1 83 ? 3.239 -3.046 8.051 1.00 96.69 83 SER A C 1
ATOM 682 O O . SER A 1 83 ? 2.588 -3.668 7.209 1.00 96.69 83 SER A O 1
ATOM 684 N N . GLY A 1 84 ? 4.570 -2.948 7.999 1.00 96.12 84 GLY A N 1
ATOM 685 C CA . GLY A 1 84 ? 5.368 -3.594 6.954 1.00 96.12 84 GLY A CA 1
ATOM 686 C C . GLY A 1 84 ? 5.115 -5.101 6.860 1.00 96.12 84 GLY A C 1
ATOM 687 O O . GLY A 1 84 ? 5.002 -5.622 5.757 1.00 96.12 84 GLY A O 1
ATOM 688 N N . ASP A 1 85 ? 4.928 -5.789 7.990 1.00 97.38 85 ASP A N 1
ATOM 689 C CA . ASP A 1 85 ? 4.620 -7.225 8.013 1.00 97.38 85 ASP A CA 1
ATOM 690 C C . ASP A 1 85 ? 3.261 -7.536 7.372 1.00 97.38 85 ASP A C 1
ATOM 692 O O . ASP A 1 85 ? 3.161 -8.428 6.527 1.00 97.38 85 ASP A O 1
ATOM 696 N N . THR A 1 86 ? 2.220 -6.774 7.726 1.00 96.81 86 THR A N 1
ATOM 697 C CA . THR A 1 86 ? 0.877 -6.942 7.152 1.00 96.81 86 THR A CA 1
ATOM 698 C C . THR A 1 86 ? 0.889 -6.640 5.656 1.00 96.81 86 THR A C 1
ATOM 700 O O . THR A 1 86 ? 0.373 -7.426 4.861 1.00 96.81 86 THR A O 1
ATOM 703 N N . LEU A 1 87 ? 1.517 -5.533 5.248 1.00 97.00 87 LEU A N 1
ATOM 704 C CA . LEU A 1 87 ? 1.613 -5.144 3.841 1.00 97.00 87 LEU A CA 1
ATOM 705 C C . LEU A 1 87 ? 2.470 -6.124 3.030 1.00 97.00 87 LEU A C 1
ATOM 707 O O . LEU A 1 87 ? 2.122 -6.440 1.896 1.00 97.00 87 LEU A O 1
ATOM 711 N N . SER A 1 88 ? 3.538 -6.665 3.617 1.00 97.31 88 SER A N 1
ATOM 712 C CA . SER A 1 88 ? 4.368 -7.707 3.006 1.00 97.31 88 SER A CA 1
ATOM 713 C C . SER A 1 88 ? 3.582 -8.997 2.789 1.00 97.31 88 SER A C 1
ATOM 715 O O . SER A 1 88 ? 3.698 -9.621 1.733 1.00 97.31 88 SER A O 1
ATOM 717 N N . GLN A 1 89 ? 2.737 -9.390 3.744 1.00 97.69 89 GLN A N 1
ATOM 718 C CA . GLN A 1 89 ? 1.872 -10.551 3.563 1.00 97.69 89 GLN A CA 1
ATOM 719 C C . GLN A 1 89 ? 0.847 -10.320 2.444 1.00 97.69 89 GLN A C 1
ATOM 721 O O . GLN A 1 89 ? 0.745 -11.150 1.546 1.00 97.69 89 GLN A O 1
ATOM 726 N N . LEU A 1 90 ? 0.178 -9.163 2.424 1.00 96.62 90 LEU A N 1
ATOM 727 C CA . LEU A 1 90 ? -0.752 -8.808 1.344 1.00 96.62 90 LEU A CA 1
ATOM 728 C C . LEU A 1 90 ? -0.061 -8.761 -0.026 1.00 96.62 90 LEU A C 1
ATOM 730 O O . LEU A 1 90 ? -0.625 -9.210 -1.021 1.00 96.62 90 LEU A O 1
ATOM 734 N N . ALA A 1 91 ? 1.176 -8.263 -0.083 1.00 96.69 91 ALA A N 1
ATOM 735 C CA . ALA A 1 91 ? 1.982 -8.253 -1.298 1.00 96.69 91 ALA A CA 1
ATOM 736 C C . ALA A 1 91 ? 2.266 -9.673 -1.820 1.00 96.69 91 ALA A C 1
ATOM 738 O O . ALA A 1 91 ? 2.278 -9.882 -3.033 1.00 96.69 91 ALA A O 1
ATOM 739 N N . LYS A 1 92 ? 2.465 -10.658 -0.932 1.00 97.12 92 LYS A N 1
ATOM 740 C CA . LYS A 1 92 ? 2.611 -12.074 -1.315 1.00 97.12 92 LYS A CA 1
ATOM 741 C C . LYS A 1 92 ? 1.301 -12.654 -1.833 1.00 97.12 92 LYS A C 1
ATOM 743 O O . LYS A 1 92 ? 1.324 -13.357 -2.835 1.00 97.12 92 LYS A O 1
ATOM 748 N N . ASP A 1 93 ? 0.181 -12.326 -1.195 1.00 96.62 93 ASP A N 1
ATOM 749 C CA . ASP A 1 93 ? -1.139 -12.842 -1.576 1.00 96.62 93 ASP A CA 1
ATOM 750 C C . ASP A 1 93 ? -1.542 -12.409 -2.999 1.00 96.62 93 ASP A C 1
ATOM 752 O O . ASP A 1 93 ? -2.252 -13.135 -3.694 1.00 96.62 93 ASP A O 1
ATOM 756 N N . ILE A 1 94 ? -1.052 -11.250 -3.453 1.00 96.00 94 ILE A N 1
ATOM 757 C CA . ILE A 1 94 ? -1.251 -10.749 -4.822 1.00 96.00 94 ILE A CA 1
ATOM 758 C C . ILE A 1 94 ? -0.061 -11.020 -5.750 1.00 96.00 94 ILE A C 1
ATOM 760 O O . ILE A 1 94 ? -0.004 -10.457 -6.842 1.00 96.00 94 ILE A O 1
ATOM 764 N N . ASP A 1 95 ? 0.906 -11.845 -5.338 1.00 95.69 95 ASP A N 1
ATOM 765 C CA . ASP A 1 95 ? 2.099 -12.177 -6.125 1.00 95.69 95 ASP A CA 1
ATOM 766 C C . ASP A 1 95 ? 2.938 -10.953 -6.569 1.00 95.69 95 ASP A C 1
ATOM 768 O O . ASP A 1 95 ? 3.667 -11.011 -7.564 1.00 95.69 95 ASP A O 1
ATOM 772 N N . LEU A 1 96 ? 2.887 -9.840 -5.825 1.00 96.12 96 LEU A N 1
ATOM 773 C CA . LEU A 1 96 ? 3.554 -8.579 -6.183 1.00 96.12 96 LEU A CA 1
ATOM 774 C C . LEU A 1 96 ? 5.062 -8.765 -6.390 1.00 96.12 96 LEU A C 1
ATOM 776 O O . LEU A 1 96 ? 5.638 -8.202 -7.315 1.00 96.12 96 LEU A O 1
ATOM 780 N N . GLY A 1 97 ? 5.701 -9.608 -5.574 1.00 94.19 97 GLY A N 1
ATOM 781 C CA . GLY A 1 97 ? 7.138 -9.878 -5.662 1.00 94.19 97 GLY A CA 1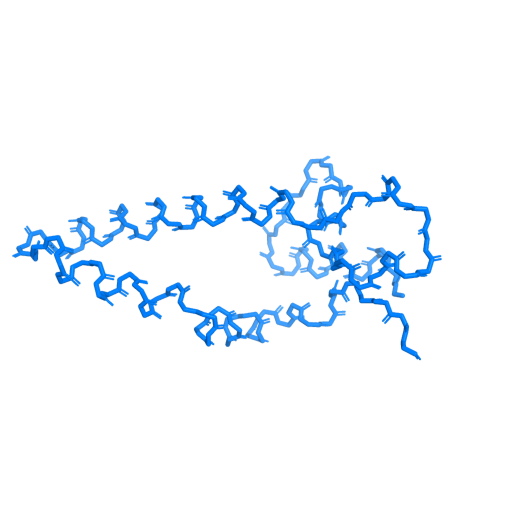
ATOM 782 C C . GLY A 1 97 ? 7.600 -10.406 -7.027 1.00 94.19 97 GLY A C 1
ATOM 783 O O . GLY A 1 97 ? 8.761 -10.228 -7.376 1.00 94.19 97 GLY A O 1
ATOM 784 N N . LYS A 1 98 ? 6.705 -10.999 -7.832 1.00 92.94 98 LYS A N 1
ATOM 785 C CA . LYS A 1 98 ? 7.024 -11.491 -9.185 1.00 92.94 98 LYS A CA 1
ATOM 786 C C . LYS A 1 98 ? 7.159 -10.374 -10.222 1.00 92.94 98 LYS A C 1
ATOM 788 O O . LYS A 1 98 ? 7.604 -10.649 -11.334 1.00 92.94 98 LYS A O 1
ATOM 793 N N . VAL A 1 99 ? 6.713 -9.161 -9.893 1.00 95.12 99 VAL A N 1
ATOM 794 C CA . VAL A 1 99 ? 6.638 -8.021 -10.818 1.00 95.12 99 VAL A CA 1
ATOM 795 C C . VAL A 1 99 ? 7.362 -6.768 -10.318 1.00 95.12 99 VAL A C 1
ATOM 797 O O . VAL A 1 99 ? 7.342 -5.754 -11.013 1.00 95.12 99 VAL A O 1
ATOM 800 N N . ILE A 1 100 ? 8.030 -6.825 -9.158 1.00 94.25 100 ILE A N 1
ATOM 801 C CA . ILE A 1 100 ? 8.895 -5.737 -8.668 1.00 94.25 100 ILE A CA 1
ATOM 802 C C . ILE A 1 100 ? 10.212 -5.736 -9.447 1.00 94.25 100 ILE A C 1
ATOM 804 O O . ILE A 1 100 ? 10.888 -6.758 -9.557 1.00 94.25 100 ILE A O 1
ATOM 808 N N . ILE A 1 101 ? 10.577 -4.578 -9.992 1.00 92.44 101 ILE A N 1
ATOM 809 C CA . ILE A 1 101 ? 11.836 -4.360 -10.699 1.00 92.44 101 ILE A CA 1
ATOM 810 C C . ILE A 1 101 ? 12.896 -3.999 -9.654 1.00 92.44 101 ILE A C 1
ATOM 812 O O . ILE A 1 101 ? 12.839 -2.935 -9.034 1.00 92.44 101 ILE A O 1
ATOM 816 N N . LEU A 1 102 ? 13.839 -4.915 -9.450 1.00 90.69 102 LEU A N 1
ATOM 817 C CA 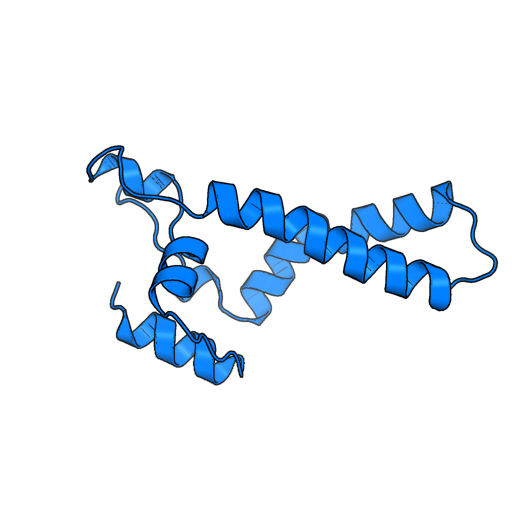. LEU A 1 102 ? 14.988 -4.783 -8.554 1.00 90.69 102 LEU A CA 1
ATOM 818 C C . LEU A 1 102 ? 16.275 -4.666 -9.388 1.00 90.69 102 LEU A C 1
ATOM 820 O O . LEU A 1 102 ? 16.275 -5.044 -10.558 1.00 90.69 102 LEU A O 1
ATOM 824 N N . GLY A 1 103 ? 17.346 -4.137 -8.790 1.00 82.56 103 GLY A N 1
ATOM 825 C CA . GLY A 1 103 ? 18.670 -4.101 -9.427 1.00 82.56 103 GLY A CA 1
ATOM 826 C C . GLY A 1 103 ? 19.328 -5.472 -9.365 1.00 82.56 103 GLY A C 1
ATOM 827 O O . GLY A 1 103 ? 18.968 -6.277 -8.498 1.00 82.56 103 GLY A O 1
ATOM 828 N N . GLU A 1 104 ? 20.254 -5.742 -10.281 1.00 74.06 104 GLU A N 1
ATOM 829 C CA . GLU A 1 104 ? 21.106 -6.925 -10.170 1.00 74.06 104 GLU A CA 1
ATOM 830 C C . GLU A 1 104 ? 22.176 -6.651 -9.096 1.00 74.06 104 GLU A C 1
ATOM 832 O O . GLU A 1 104 ? 22.659 -5.529 -8.961 1.00 74.06 104 GLU A O 1
ATOM 837 N N . ASN A 1 105 ? 22.476 -7.651 -8.261 1.00 54.75 105 ASN A N 1
ATOM 838 C CA . ASN A 1 105 ? 23.583 -7.582 -7.299 1.00 54.75 105 ASN A CA 1
ATOM 839 C C . ASN A 1 105 ? 24.840 -8.192 -7.913 1.00 54.75 105 ASN A C 1
ATOM 841 O O . ASN A 1 105 ? 24.691 -9.262 -8.552 1.00 54.75 105 ASN A O 1
#

Radius of gyration: 16.53 Å; Cα contacts (8 Å, |Δi|>4): 71; chains: 1; bounding box: 41×24×42 Å

Sequence (105 aa):
MNTEQIINWAKDQKLVFKKKEILIKALTHRSYLHDIDENTETNERLEFLGDSVLSLTIISYLYQKFPTKNEGELAKIKSNLVSGDTLSQLAKDIDLGKVIILGEN

Secondary structure (DSSP, 8-state):
--HHHHHHHHHHTT---SSHHHHHHHHB-GGGGGGS-TTS--THHHHHHHHHHHHHHHHHHHHHH-TT--HHHHHHHHHHHTSHHHHHHHHHHTTGGGT-B----

pLDDT: mean 91.69, std 9.98, range [54.75, 98.31]

Solvent-accessible surface area (backbone atoms only — not comparable to full-atom values): 6194 Å² total; per-residue (Å²): 137,59,72,66,58,47,53,50,52,35,49,76,72,71,50,83,68,97,51,62,66,58,57,52,28,62,30,26,42,69,58,35,48,81,81,49,67,87,84,63,72,42,17,66,70,52,48,63,52,45,54,54,52,52,48,51,53,52,50,58,48,47,54,70,75,42,76,86,58,54,70,70,58,52,48,57,53,47,53,58,66,71,24,70,69,48,48,51,50,54,35,56,77,68,50,44,77,84,54,51,42,64,40,89,131

Foldseek 3Di:
DDLVVQVVLCVVVVHDDPDSVLSLQLQEDPQQCVPDDPPDRHNVVVVVVVVVVLLVVLLVCLCVVPVPDDPVVSVVVSCVCPPPVNVVVVCVVSPSVVRRHHHDD

Organism: NCBI:txid412755